Protein AF-A0A383B1Y8-F1 (afdb_monomer)

Solvent-accessible surface area (backbone atoms only — not comparable to full-atom values): 8084 Å² total; per-residue (Å²): 129,82,60,74,63,57,61,49,53,54,49,54,50,47,63,70,50,62,80,47,66,60,58,99,43,35,64,27,40,55,54,47,53,55,58,50,30,75,78,39,75,83,62,82,85,86,86,79,63,59,69,40,74,58,85,98,43,61,39,62,77,79,47,79,85,92,78,51,61,47,73,47,98,88,68,48,77,42,62,39,27,89,82,41,60,51,59,46,51,43,66,64,78,92,84,90,84,91,71,58,69,75,65,46,54,76,75,60,80,78,45,91,93,42,78,89,52,77,58,82,49,73,57,128

Sequence (124 aa):
MFDSDVGRHMYELACKLFPYNRSITGNGVRKTLKEIKKILSDLTIFEVESGSKVFDWEIPDEWDCQDAYIVTPSGEKICNFKVNNLHVMGYSTSIDDYLPLDELQKKLYSKEDLPEAIPYVTSY

Foldseek 3Di:
DPDPVVVVVVVVLCVVLVLQLDDPAEDSVVVNQVVVCVVVVPDDDDDDDFQDDDPPDTRHDHDDDDWDFDQDPVRDTHLTCNVPVLSDAAPDDDDDDDDDPVVVVVVDDDDPVCRPDRDHHYDD

InterPro domains:
  IPR032610 Domain of unknown function DUF2172 [PF09940] (62-124)

Structure (mmCIF, N/CA/C/O backbone):
data_AF-A0A383B1Y8-F1
#
_entry.id   AF-A0A383B1Y8-F1
#
loop_
_atom_site.group_PDB
_atom_site.id
_atom_site.type_symbol
_atom_site.label_atom_id
_atom_site.label_alt_id
_atom_site.label_comp_id
_atom_site.label_asym_id
_atom_site.label_entity_id
_atom_site.label_seq_id
_atom_site.pdbx_PDB_ins_code
_atom_site.Cartn_x
_atom_site.Cartn_y
_atom_site.Cartn_z
_atom_site.occupancy
_atom_site.B_iso_or_equiv
_atom_site.auth_seq_id
_atom_site.auth_comp_id
_atom_site.auth_asym_id
_atom_site.auth_atom_id
_atom_site.pdbx_PDB_model_num
ATOM 1 N N . MET A 1 1 ? 35.061 6.746 -8.821 1.00 48.97 1 MET A N 1
ATOM 2 C CA . MET A 1 1 ? 34.231 7.747 -8.125 1.00 48.97 1 MET A CA 1
ATOM 3 C C . MET A 1 1 ? 32.851 7.599 -8.731 1.00 48.97 1 MET A C 1
ATOM 5 O O . MET A 1 1 ? 32.750 7.770 -9.938 1.00 48.97 1 MET A O 1
ATOM 9 N N . PHE A 1 2 ? 31.855 7.113 -7.984 1.00 54.78 2 PHE A N 1
ATOM 10 C CA . PHE A 1 2 ? 30.487 7.110 -8.508 1.00 54.78 2 PHE A CA 1
ATOM 11 C C . PHE A 1 2 ? 30.111 8.562 -8.780 1.00 54.78 2 PHE A C 1
ATOM 13 O O . PHE A 1 2 ? 30.395 9.423 -7.945 1.00 54.78 2 PHE A O 1
ATOM 20 N N . ASP A 1 3 ? 29.570 8.827 -9.964 1.00 62.31 3 ASP A N 1
ATOM 21 C CA . ASP A 1 3 ? 29.120 10.161 -10.330 1.00 62.31 3 ASP A CA 1
ATOM 22 C C . ASP A 1 3 ? 28.084 10.603 -9.289 1.00 62.31 3 ASP A C 1
ATOM 24 O O . ASP A 1 3 ? 27.115 9.877 -9.034 1.00 62.31 3 ASP A O 1
ATOM 28 N N . SER A 1 4 ? 28.319 11.732 -8.617 1.00 69.06 4 SER A N 1
ATOM 29 C CA . SER A 1 4 ? 27.461 12.207 -7.519 1.00 69.06 4 SER A CA 1
ATOM 30 C C . SER A 1 4 ? 26.013 12.417 -7.974 1.00 69.06 4 SER A C 1
ATOM 32 O O . SER A 1 4 ? 25.092 12.402 -7.157 1.00 69.06 4 SER A O 1
ATOM 34 N N . ASP A 1 5 ? 25.810 12.532 -9.285 1.00 87.44 5 ASP A N 1
ATOM 35 C CA . ASP A 1 5 ? 24.517 12.668 -9.930 1.00 87.44 5 ASP A CA 1
ATOM 36 C C . ASP A 1 5 ? 23.674 11.379 -9.908 1.00 87.44 5 ASP A C 1
ATOM 38 O O . ASP A 1 5 ? 22.457 11.425 -9.732 1.00 87.44 5 ASP A O 1
ATOM 42 N N . VAL A 1 6 ? 24.300 10.196 -9.987 1.00 92.75 6 VAL A N 1
ATOM 43 C CA . VAL A 1 6 ? 23.560 8.919 -9.977 1.00 92.75 6 VAL A CA 1
ATOM 44 C C . VAL A 1 6 ? 22.886 8.690 -8.625 1.00 92.75 6 VAL A C 1
ATOM 46 O O . VAL A 1 6 ? 21.710 8.333 -8.573 1.00 92.75 6 VAL A O 1
ATOM 49 N N . GLY A 1 7 ? 23.603 8.940 -7.525 1.00 94.50 7 GLY A N 1
ATOM 50 C CA . GLY A 1 7 ? 23.045 8.804 -6.177 1.00 94.50 7 GLY A CA 1
ATOM 51 C C . GLY A 1 7 ? 21.861 9.744 -5.943 1.00 94.50 7 GLY A C 1
ATOM 52 O O . GLY A 1 7 ? 20.854 9.338 -5.360 1.00 94.50 7 GLY A O 1
ATOM 53 N N . ARG A 1 8 ? 21.946 10.974 -6.466 1.00 95.62 8 ARG A N 1
ATOM 54 C CA . ARG A 1 8 ? 20.848 11.944 -6.431 1.00 95.62 8 ARG A CA 1
ATOM 55 C C . ARG A 1 8 ? 19.626 11.438 -7.200 1.00 95.62 8 ARG A C 1
ATOM 57 O O . ARG A 1 8 ? 18.545 11.386 -6.621 1.00 95.62 8 ARG A O 1
ATOM 64 N N . HIS A 1 9 ? 19.795 10.995 -8.445 1.00 94.31 9 HIS A N 1
ATOM 65 C CA . HIS A 1 9 ? 18.685 10.474 -9.251 1.00 94.31 9 HIS A CA 1
ATOM 66 C C . HIS A 1 9 ? 18.024 9.235 -8.623 1.00 94.31 9 HIS A C 1
ATOM 68 O O . HIS A 1 9 ? 16.799 9.103 -8.646 1.00 94.31 9 HIS A O 1
ATOM 74 N N . MET A 1 10 ? 18.811 8.337 -8.019 1.00 95.25 10 MET A N 1
ATOM 75 C CA . MET A 1 10 ? 18.280 7.177 -7.292 1.00 95.25 10 MET A CA 1
ATOM 76 C C . MET A 1 10 ? 17.434 7.598 -6.086 1.00 95.25 10 MET A C 1
ATOM 78 O O . MET A 1 10 ? 16.354 7.047 -5.870 1.00 95.25 10 MET A O 1
ATOM 82 N N . TYR A 1 11 ? 17.904 8.581 -5.315 1.00 96.69 11 TYR A N 1
ATOM 83 C CA . TYR A 1 11 ? 17.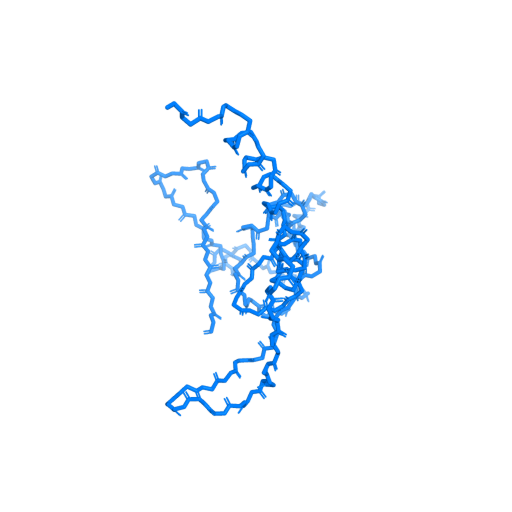173 9.103 -4.164 1.00 96.69 11 TYR A CA 1
ATOM 84 C C . TYR A 1 11 ? 15.878 9.813 -4.582 1.00 96.69 11 TYR A C 1
ATOM 86 O O . TYR A 1 11 ? 14.824 9.554 -4.008 1.00 96.69 11 TYR A O 1
ATOM 94 N N . GLU A 1 12 ? 15.916 10.636 -5.631 1.00 96.44 12 GLU A N 1
ATOM 95 C CA . GLU A 1 12 ? 14.728 11.300 -6.182 1.00 96.44 12 GLU A CA 1
ATOM 96 C C . GLU A 1 12 ? 13.677 10.291 -6.663 1.00 96.44 12 GLU A C 1
ATOM 98 O O . GLU A 1 12 ? 12.484 10.446 -6.380 1.00 96.44 12 GLU A O 1
ATOM 103 N N . LEU A 1 13 ? 14.110 9.215 -7.332 1.00 97.12 13 LEU A N 1
ATOM 104 C CA . LEU A 1 13 ? 13.225 8.117 -7.710 1.00 97.12 13 LEU A CA 1
ATOM 105 C C . LEU A 1 13 ? 12.621 7.441 -6.472 1.00 97.12 13 LEU A C 1
ATOM 107 O O . LEU A 1 13 ? 11.413 7.211 -6.440 1.00 97.12 13 LEU A O 1
ATOM 111 N N . ALA A 1 14 ? 13.425 7.160 -5.443 1.00 97.94 14 ALA A N 1
ATOM 112 C CA . ALA A 1 14 ? 12.935 6.575 -4.198 1.00 97.94 14 ALA A CA 1
ATOM 113 C C . ALA A 1 14 ? 11.882 7.473 -3.530 1.00 97.94 14 ALA A C 1
ATOM 115 O O . ALA A 1 14 ? 10.802 6.985 -3.208 1.00 97.94 14 ALA A O 1
ATOM 116 N N . CYS A 1 15 ? 12.130 8.782 -3.410 1.00 97.94 15 CYS A N 1
ATOM 117 C CA . CYS A 1 15 ? 11.163 9.747 -2.881 1.00 97.94 15 CYS A CA 1
ATOM 118 C C . CYS A 1 15 ? 9.860 9.769 -3.690 1.00 97.94 15 CYS A C 1
ATOM 120 O O . CYS A 1 15 ? 8.774 9.793 -3.113 1.00 97.94 15 CYS A O 1
ATOM 122 N N . LYS A 1 16 ? 9.951 9.717 -5.024 1.00 97.62 16 LYS A N 1
ATOM 123 C CA . LYS A 1 16 ? 8.780 9.672 -5.909 1.00 97.62 16 LYS A CA 1
ATOM 124 C C . LYS A 1 16 ? 7.956 8.397 -5.724 1.00 97.62 16 LYS A C 1
ATOM 126 O O . LYS A 1 16 ? 6.728 8.448 -5.763 1.00 97.62 16 LYS A O 1
ATOM 131 N N . LEU A 1 17 ? 8.624 7.257 -5.556 1.00 98.06 17 LEU A N 1
ATOM 132 C CA . LEU A 1 17 ? 7.988 5.948 -5.415 1.00 98.06 17 LEU A CA 1
ATOM 133 C C . LEU A 1 17 ? 7.499 5.675 -3.989 1.00 98.06 17 LEU A C 1
ATOM 135 O O . LEU A 1 17 ? 6.577 4.877 -3.818 1.00 98.06 17 LEU A O 1
ATOM 139 N N . PHE A 1 18 ? 8.094 6.300 -2.974 1.00 97.62 18 PHE A N 1
ATOM 140 C CA . PHE A 1 18 ? 7.793 6.081 -1.559 1.00 97.62 18 PHE A CA 1
ATOM 141 C C . PHE A 1 18 ? 6.288 6.113 -1.222 1.00 97.62 18 PHE A C 1
ATOM 143 O O . PHE A 1 18 ? 5.818 5.142 -0.631 1.00 97.62 18 PHE A O 1
ATOM 150 N N . PRO A 1 19 ? 5.493 7.115 -1.655 1.00 96.06 19 PRO A N 1
ATOM 151 C CA . PRO A 1 19 ? 4.076 7.188 -1.294 1.00 96.06 19 PRO A CA 1
ATOM 152 C C . PRO A 1 19 ? 3.174 6.184 -2.030 1.00 96.06 19 PRO A C 1
ATOM 154 O O . PRO A 1 19 ? 2.000 6.060 -1.685 1.00 96.06 19 PRO A O 1
ATOM 157 N N . TYR A 1 20 ? 3.654 5.480 -3.062 1.00 96.94 20 TYR A N 1
ATOM 158 C CA . TYR A 1 20 ? 2.808 4.508 -3.760 1.00 96.94 20 TYR A CA 1
ATOM 159 C C . TYR A 1 20 ? 2.534 3.312 -2.845 1.00 96.94 20 TYR A C 1
ATOM 161 O O . TYR A 1 20 ? 3.461 2.594 -2.473 1.00 96.94 20 TYR A O 1
ATOM 169 N N . ASN A 1 21 ? 1.255 3.090 -2.529 1.00 96.56 21 ASN A N 1
ATOM 170 C CA . ASN A 1 21 ? 0.780 1.960 -1.732 1.00 96.56 21 ASN A CA 1
ATOM 171 C C . ASN A 1 21 ? 0.972 0.638 -2.493 1.00 96.56 21 ASN A C 1
ATOM 173 O O . ASN A 1 21 ? 0.084 0.182 -3.214 1.00 96.56 21 ASN A O 1
ATOM 177 N N . ARG A 1 22 ? 2.179 0.078 -2.414 1.00 97.38 22 ARG A N 1
ATOM 178 C CA . ARG A 1 22 ? 2.523 -1.209 -3.019 1.00 97.38 22 ARG A CA 1
ATOM 179 C C . ARG A 1 22 ? 2.120 -2.347 -2.093 1.00 97.38 22 ARG A C 1
ATOM 181 O O . ARG A 1 22 ? 2.347 -2.284 -0.892 1.00 97.38 22 ARG A O 1
ATOM 188 N N . SER A 1 23 ? 1.623 -3.408 -2.706 1.00 96.69 23 SER A N 1
ATOM 189 C CA . SER A 1 23 ? 1.465 -4.728 -2.109 1.00 96.69 23 SER A CA 1
ATOM 190 C C . SER A 1 23 ? 2.001 -5.774 -3.098 1.00 96.69 23 SER A C 1
ATOM 192 O O . SER A 1 23 ? 2.716 -5.409 -4.030 1.00 96.69 23 SER A O 1
ATOM 194 N N . ILE A 1 24 ? 1.682 -7.059 -2.935 1.00 96.88 24 ILE A N 1
ATOM 195 C CA . ILE A 1 24 ? 2.034 -8.095 -3.925 1.00 96.88 24 ILE A CA 1
ATOM 196 C C . ILE A 1 24 ? 1.230 -7.966 -5.235 1.00 96.88 24 ILE A C 1
ATOM 198 O O . ILE A 1 24 ? 1.672 -8.434 -6.279 1.00 96.88 24 ILE A O 1
ATOM 202 N N . THR A 1 25 ? 0.098 -7.256 -5.205 1.00 97.88 25 THR A N 1
ATOM 203 C CA . THR A 1 25 ? -0.718 -6.879 -6.373 1.00 97.88 25 THR A CA 1
ATOM 204 C C . THR A 1 25 ? -1.130 -5.403 -6.282 1.00 97.88 25 THR A C 1
ATOM 206 O O . THR A 1 25 ? -0.767 -4.696 -5.335 1.00 97.88 25 THR A O 1
ATOM 209 N N . GLY A 1 26 ? -1.920 -4.934 -7.250 1.00 97.25 26 GLY A N 1
ATOM 210 C CA . GLY A 1 26 ? -2.639 -3.667 -7.149 1.00 97.25 26 GLY A CA 1
ATOM 211 C C . GLY A 1 26 ? -1.994 -2.493 -7.877 1.00 97.25 26 GLY A C 1
ATOM 212 O O . GLY A 1 26 ? -0.877 -2.537 -8.413 1.00 97.25 26 GLY A O 1
ATOM 213 N N . ASN A 1 27 ? -2.719 -1.377 -7.876 1.00 97.38 27 ASN A N 1
ATOM 214 C CA . ASN A 1 27 ? -2.365 -0.190 -8.648 1.00 97.38 27 ASN A CA 1
ATOM 215 C C . ASN A 1 27 ? -1.040 0.462 -8.225 1.00 97.38 27 ASN A C 1
ATOM 217 O O . ASN A 1 27 ? -0.365 1.065 -9.065 1.00 97.38 27 ASN A O 1
ATOM 221 N N . GLY A 1 28 ? -0.625 0.333 -6.960 1.00 97.56 28 GLY A N 1
ATOM 222 C CA . GLY A 1 28 ? 0.666 0.845 -6.493 1.00 97.56 28 GLY A CA 1
ATOM 223 C C . GLY A 1 28 ? 1.863 0.183 -7.182 1.00 97.56 28 GLY A C 1
ATOM 224 O O . GLY A 1 28 ? 2.808 0.876 -7.576 1.00 97.56 28 GLY A O 1
ATOM 225 N N . VAL A 1 29 ? 1.810 -1.135 -7.408 1.00 97.94 29 VAL A N 1
ATOM 226 C CA . VAL A 1 29 ? 2.853 -1.868 -8.146 1.00 97.94 29 VAL A CA 1
ATOM 227 C C . VAL A 1 29 ? 2.842 -1.473 -9.619 1.00 97.94 29 VAL A C 1
ATOM 229 O O . VAL A 1 29 ? 3.891 -1.107 -10.150 1.00 97.94 29 VAL A O 1
ATOM 232 N N . ARG A 1 30 ? 1.667 -1.419 -10.266 1.00 97.81 30 ARG A N 1
ATOM 233 C CA . ARG A 1 30 ? 1.553 -0.976 -11.670 1.00 97.81 30 ARG A CA 1
ATOM 234 C C . ARG A 1 30 ? 2.138 0.419 -11.887 1.00 97.81 30 ARG A C 1
ATOM 236 O O . ARG A 1 30 ? 2.903 0.627 -12.828 1.00 97.81 30 ARG A O 1
ATOM 243 N N . LYS A 1 31 ? 1.798 1.383 -11.023 1.00 97.88 31 LYS A N 1
ATOM 244 C CA . LYS A 1 31 ? 2.353 2.749 -11.071 1.00 97.88 31 LYS A CA 1
ATOM 245 C C . LYS A 1 31 ? 3.871 2.732 -10.906 1.00 97.88 31 LYS A C 1
ATOM 247 O O . LYS A 1 31 ? 4.570 3.377 -11.680 1.00 97.88 31 LYS A O 1
ATOM 252 N N . THR A 1 32 ? 4.376 1.944 -9.958 1.00 98.38 32 THR A N 1
ATOM 253 C CA . THR A 1 32 ? 5.817 1.798 -9.712 1.00 98.38 32 THR A CA 1
ATOM 254 C C . THR A 1 32 ? 6.549 1.276 -10.951 1.00 98.38 32 THR A C 1
ATOM 256 O O . THR A 1 32 ? 7.502 1.902 -11.409 1.00 98.38 32 THR A O 1
ATOM 259 N N . LEU A 1 33 ? 6.073 0.181 -11.551 1.00 98.25 33 LEU A N 1
ATOM 260 C CA . LEU A 1 33 ? 6.687 -0.405 -12.746 1.00 98.25 33 LEU A CA 1
ATOM 261 C C . LEU A 1 33 ? 6.620 0.534 -13.959 1.00 98.25 33 LEU A C 1
ATOM 263 O O . LEU A 1 33 ? 7.580 0.613 -14.722 1.00 98.25 33 LEU A O 1
ATOM 267 N N . LYS A 1 34 ? 5.531 1.300 -14.117 1.00 97.81 34 LYS A N 1
ATOM 268 C CA . LYS A 1 34 ? 5.416 2.329 -15.166 1.00 97.81 34 LYS A CA 1
ATOM 269 C C . LYS A 1 34 ? 6.433 3.457 -14.994 1.00 97.81 34 LYS A C 1
ATOM 271 O O . LYS A 1 34 ? 6.953 3.938 -15.995 1.00 97.81 34 LYS A O 1
ATOM 276 N N . GLU A 1 35 ? 6.727 3.884 -13.765 1.00 97.75 35 GLU A N 1
ATOM 277 C CA . GLU A 1 35 ? 7.788 4.868 -13.512 1.00 97.75 35 GLU A CA 1
ATOM 278 C C . GLU A 1 35 ? 9.178 4.294 -13.809 1.00 97.75 35 GLU A C 1
ATOM 280 O O . GLU A 1 35 ? 9.973 4.954 -14.471 1.00 97.75 35 GLU A O 1
ATOM 285 N N . ILE A 1 36 ? 9.448 3.047 -13.410 1.00 97.62 36 ILE A N 1
ATOM 286 C CA . ILE A 1 36 ? 10.726 2.374 -13.695 1.00 97.62 36 ILE A CA 1
ATOM 287 C C . ILE A 1 36 ? 10.926 2.182 -15.205 1.00 97.62 36 ILE A C 1
ATOM 289 O O . ILE A 1 36 ? 12.019 2.426 -15.714 1.00 97.62 36 ILE A O 1
ATOM 293 N N . LYS A 1 37 ? 9.873 1.824 -15.950 1.00 97.94 37 LYS A N 1
ATOM 294 C CA . LYS A 1 37 ? 9.927 1.648 -17.410 1.00 97.94 37 LYS A CA 1
ATOM 295 C C . LYS A 1 37 ? 10.362 2.912 -18.164 1.00 97.94 37 LYS A C 1
ATOM 297 O O . LYS A 1 37 ? 10.916 2.812 -19.252 1.00 97.94 37 LYS A O 1
ATOM 302 N N . LYS A 1 38 ? 10.151 4.107 -17.600 1.00 96.69 38 LYS A N 1
ATOM 303 C CA . LYS A 1 38 ? 10.641 5.365 -18.200 1.00 96.69 38 LYS A CA 1
ATOM 304 C C . LYS A 1 38 ? 12.168 5.457 -18.200 1.00 96.69 38 LYS A C 1
ATOM 306 O O . LYS A 1 38 ? 12.725 6.170 -19.023 1.00 96.69 38 LYS A O 1
ATOM 311 N N . ILE A 1 39 ? 12.819 4.761 -17.268 1.00 95.88 39 ILE A N 1
ATOM 312 C CA . ILE A 1 39 ? 14.277 4.696 -17.126 1.00 95.88 39 ILE A CA 1
ATOM 313 C C . ILE A 1 39 ? 14.813 3.467 -17.870 1.00 95.88 39 ILE A C 1
ATOM 315 O O . ILE A 1 39 ? 15.845 3.538 -18.528 1.00 95.88 39 ILE A O 1
ATOM 319 N N . LEU A 1 40 ? 14.090 2.348 -17.789 1.00 96.31 40 LEU A N 1
ATOM 320 C CA . LEU A 1 40 ? 14.415 1.084 -18.445 1.00 96.31 40 LEU A CA 1
ATOM 321 C C . LEU A 1 40 ? 13.386 0.794 -19.544 1.00 96.31 40 LEU A C 1
ATOM 323 O O . LEU A 1 40 ? 12.398 0.098 -19.302 1.00 96.31 40 LEU A O 1
ATOM 327 N N . SER A 1 41 ? 13.613 1.326 -20.748 1.00 95.56 41 SER A N 1
ATOM 328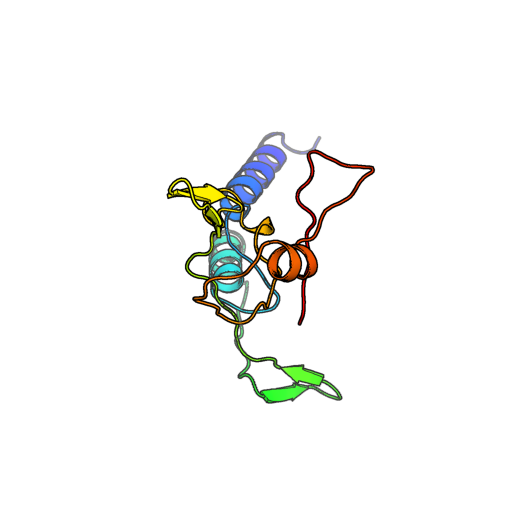 C CA . SER A 1 41 ? 12.676 1.217 -21.882 1.00 95.56 41 SER A CA 1
ATOM 329 C C . SER A 1 41 ? 12.300 -0.224 -22.228 1.00 95.56 41 SER A C 1
ATOM 331 O O . SER A 1 41 ? 11.159 -0.495 -22.609 1.00 95.56 41 SER A O 1
ATOM 333 N N . ASP A 1 42 ? 13.245 -1.143 -22.033 1.00 97.62 42 ASP A N 1
ATOM 334 C CA . ASP A 1 42 ? 13.125 -2.547 -22.425 1.00 97.62 42 ASP A CA 1
ATOM 335 C C . ASP A 1 42 ? 12.411 -3.394 -21.355 1.00 97.62 42 ASP A C 1
ATOM 337 O O . ASP A 1 42 ? 12.166 -4.587 -21.549 1.00 97.62 42 ASP A O 1
ATOM 341 N N . LEU A 1 43 ? 12.020 -2.784 -20.224 1.00 98.19 43 LEU A N 1
ATOM 342 C CA . LEU A 1 43 ? 11.214 -3.442 -19.201 1.00 98.19 43 LEU A CA 1
ATOM 343 C C . LEU A 1 43 ? 9.855 -3.853 -19.786 1.00 98.19 43 LEU A C 1
ATOM 345 O O . LEU A 1 43 ? 9.014 -3.019 -20.151 1.00 98.19 43 LEU A O 1
ATOM 349 N N . THR A 1 44 ? 9.610 -5.160 -19.820 1.00 98.12 44 THR A N 1
ATOM 350 C CA . THR A 1 44 ? 8.309 -5.734 -20.179 1.00 98.12 44 THR A CA 1
ATOM 351 C C . THR A 1 44 ? 7.515 -6.012 -18.907 1.00 98.12 44 THR A C 1
ATOM 353 O O . THR A 1 44 ? 8.035 -6.602 -17.965 1.00 98.12 44 THR A O 1
ATOM 356 N N . ILE A 1 45 ? 6.267 -5.543 -18.863 1.00 97.94 45 ILE A N 1
ATOM 357 C CA . ILE A 1 45 ? 5.367 -5.692 -17.714 1.00 97.94 45 ILE A CA 1
ATOM 358 C C . ILE A 1 45 ? 4.289 -6.695 -18.111 1.00 97.94 45 ILE A C 1
ATOM 360 O O . ILE A 1 45 ? 3.675 -6.535 -19.165 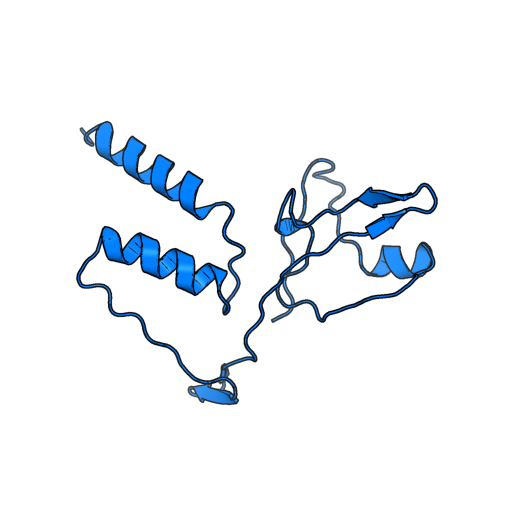1.00 97.94 45 ILE A O 1
ATOM 364 N N . PHE A 1 46 ? 4.069 -7.696 -17.265 1.00 97.88 46 PHE A N 1
ATOM 365 C CA . PHE A 1 46 ? 3.045 -8.720 -17.442 1.00 97.88 46 PHE A CA 1
ATOM 366 C C . PHE A 1 46 ? 2.012 -8.622 -16.321 1.00 97.88 46 PHE A C 1
ATOM 368 O O . PHE A 1 46 ? 2.344 -8.236 -15.200 1.00 97.88 46 PHE A O 1
ATOM 375 N N . GLU A 1 47 ? 0.777 -9.000 -16.631 1.00 97.88 47 GLU A N 1
ATOM 376 C CA . GLU A 1 47 ? -0.296 -9.192 -15.659 1.00 97.88 47 GLU A CA 1
ATOM 377 C C . GLU A 1 47 ? -0.790 -10.634 -15.790 1.00 97.88 47 GLU A C 1
ATOM 379 O O . GLU A 1 47 ? -0.896 -11.154 -16.902 1.00 97.88 47 GLU A O 1
ATOM 384 N N . VAL A 1 48 ? -1.033 -11.286 -14.655 1.00 98.06 48 VAL A N 1
ATOM 385 C CA . VAL A 1 48 ? -1.523 -12.666 -14.576 1.00 98.06 48 VAL A CA 1
ATOM 386 C C . VAL A 1 48 ? -2.820 -12.638 -13.780 1.00 98.06 48 VAL A C 1
ATOM 388 O O . VAL A 1 48 ? -2.884 -11.976 -12.747 1.00 98.06 48 VAL A O 1
ATOM 391 N N . GLU A 1 49 ? -3.851 -13.310 -14.285 1.00 98.06 49 GLU A N 1
ATOM 392 C CA . GLU A 1 49 ? -5.196 -13.291 -13.706 1.00 98.06 49 GLU A CA 1
ATOM 393 C C . GLU A 1 49 ? -5.235 -13.971 -12.327 1.00 98.06 49 GLU A C 1
ATOM 395 O O . GLU A 1 49 ? -4.612 -15.021 -12.132 1.00 98.06 49 GLU A O 1
ATOM 400 N N . SER A 1 50 ? -5.983 -13.395 -11.382 1.00 98.38 50 SER A N 1
ATOM 401 C CA . SER A 1 50 ? -6.290 -14.012 -10.084 1.00 98.38 50 SER A CA 1
ATOM 402 C C . SER A 1 50 ? -6.923 -15.396 -10.261 1.00 98.38 50 SER A C 1
ATOM 404 O O . SER A 1 50 ? -7.607 -15.665 -11.247 1.00 98.38 50 SER A O 1
ATOM 406 N N . GLY A 1 51 ? -6.651 -16.317 -9.341 1.00 98.31 51 GLY A N 1
ATOM 407 C CA . GLY A 1 51 ? -7.063 -17.718 -9.447 1.00 98.31 51 GLY A CA 1
ATOM 408 C C . GLY A 1 51 ? -6.187 -18.574 -10.375 1.00 98.31 51 GLY A C 1
ATOM 409 O O . GLY A 1 51 ? -6.318 -19.801 -10.386 1.00 98.31 51 GLY A O 1
ATOM 410 N N . SER A 1 52 ? -5.256 -17.981 -11.136 1.00 98.44 52 SER A N 1
ATOM 411 C CA . SER A 1 52 ? -4.321 -18.750 -11.968 1.00 98.44 52 SER A CA 1
ATOM 412 C C . SER A 1 52 ? -3.444 -19.666 -11.111 1.00 98.44 52 SER A C 1
ATOM 414 O O . SER A 1 52 ? -2.829 -19.223 -10.140 1.00 98.44 52 SER A O 1
ATOM 416 N N . LYS A 1 53 ? -3.326 -20.940 -11.501 1.00 98.38 53 LYS A N 1
ATOM 417 C CA . LYS A 1 53 ? -2.421 -21.900 -10.853 1.00 98.38 53 LYS A CA 1
ATOM 418 C C . LYS A 1 53 ? -0.997 -21.755 -11.381 1.00 98.38 53 LYS A C 1
ATOM 420 O O . LYS A 1 53 ? -0.757 -21.846 -12.583 1.00 98.38 53 LYS A O 1
ATOM 425 N N . VAL A 1 54 ? -0.051 -21.582 -10.467 1.00 97.50 54 VAL A N 1
ATOM 426 C CA . VAL A 1 54 ? 1.385 -21.459 -10.731 1.00 97.50 54 VAL A CA 1
ATOM 427 C C . VAL A 1 54 ? 2.134 -22.443 -9.835 1.00 97.50 54 VAL A C 1
ATOM 429 O O . VAL A 1 54 ? 2.517 -22.135 -8.709 1.00 97.50 54 VAL A O 1
ATOM 432 N N . PHE A 1 55 ? 2.322 -23.663 -10.347 1.00 97.25 55 PHE A N 1
ATOM 433 C CA . PHE A 1 55 ? 2.748 -24.821 -9.553 1.00 97.25 55 PHE A CA 1
ATOM 434 C C . PHE A 1 55 ? 1.769 -25.067 -8.392 1.00 97.25 55 PHE A C 1
ATOM 436 O O . PHE A 1 55 ? 0.570 -25.199 -8.633 1.00 97.25 55 PHE A O 1
ATOM 443 N N . ASP A 1 56 ? 2.263 -25.098 -7.156 1.00 98.19 56 ASP A N 1
ATOM 444 C CA . ASP A 1 56 ? 1.452 -25.305 -5.953 1.00 98.19 56 ASP A CA 1
ATOM 445 C C . ASP A 1 56 ? 0.774 -24.017 -5.450 1.00 98.19 56 ASP A C 1
ATOM 447 O O . ASP A 1 56 ? 0.003 -24.056 -4.492 1.00 98.19 56 ASP A O 1
ATOM 451 N N . TRP A 1 57 ? 1.054 -22.873 -6.081 1.00 98.06 57 TRP A N 1
ATOM 452 C CA . TRP A 1 57 ? 0.506 -21.573 -5.702 1.00 98.06 57 TRP A CA 1
ATOM 453 C C . TRP A 1 57 ? -0.686 -21.189 -6.581 1.00 98.06 57 TRP A C 1
ATOM 455 O O . TRP A 1 57 ? -0.827 -21.626 -7.725 1.00 98.06 57 TRP A O 1
ATOM 465 N N . GLU A 1 58 ? -1.542 -20.329 -6.042 1.00 98.12 58 GLU A N 1
ATOM 466 C CA . GLU A 1 58 ? -2.621 -19.664 -6.765 1.00 98.12 58 GLU A CA 1
ATOM 467 C C . GLU A 1 58 ? -2.381 -18.154 -6.713 1.00 98.12 58 GLU A C 1
ATOM 469 O O . GLU A 1 58 ? -2.004 -17.627 -5.666 1.00 98.12 58 GLU A O 1
ATOM 474 N N . ILE A 1 59 ? -2.546 -17.461 -7.842 1.00 98.12 59 ILE A N 1
ATOM 475 C CA . ILE A 1 59 ? -2.443 -15.998 -7.883 1.00 98.12 59 ILE A CA 1
ATOM 476 C C . ILE A 1 59 ? -3.605 -15.407 -7.067 1.00 98.12 59 ILE A C 1
ATOM 478 O O . ILE A 1 59 ? -4.754 -15.722 -7.375 1.00 98.12 59 ILE A O 1
ATOM 482 N N . PRO A 1 60 ? -3.345 -14.568 -6.049 1.00 97.88 60 PRO A N 1
ATOM 483 C CA . PRO A 1 60 ? -4.393 -14.072 -5.167 1.00 97.88 60 PRO A CA 1
ATOM 484 C C . PRO A 1 60 ? -5.292 -13.048 -5.863 1.00 97.88 60 PRO A C 1
ATOM 486 O O . PRO A 1 60 ? -4.957 -12.508 -6.926 1.00 97.88 60 PRO A O 1
ATOM 489 N N . ASP A 1 61 ? -6.420 -12.745 -5.226 1.00 97.81 61 ASP A N 1
ATOM 490 C CA . ASP A 1 61 ? -7.254 -11.608 -5.603 1.00 97.81 61 ASP A CA 1
ATOM 491 C C . ASP A 1 61 ? -6.453 -10.304 -5.560 1.00 97.81 61 ASP A C 1
ATOM 493 O O . ASP A 1 61 ? -5.621 -10.068 -4.679 1.00 97.81 61 ASP A O 1
ATOM 497 N N . GLU A 1 62 ? -6.708 -9.427 -6.528 1.00 98.00 62 GLU A N 1
ATOM 498 C CA . GLU A 1 62 ? -6.060 -8.126 -6.549 1.00 98.00 62 GLU A CA 1
ATOM 499 C C . GLU A 1 62 ? -6.581 -7.223 -5.420 1.00 98.00 62 GLU A C 1
ATOM 501 O O . GLU A 1 62 ? -7.767 -6.911 -5.341 1.00 98.00 62 GLU A O 1
ATOM 506 N N . TRP A 1 63 ? -5.660 -6.718 -4.598 1.00 98.00 63 TRP A N 1
ATOM 507 C CA . TRP A 1 63 ? -5.957 -5.734 -3.558 1.00 98.00 63 TRP A CA 1
ATOM 508 C C . TRP A 1 63 ? -5.619 -4.288 -3.961 1.00 98.00 63 TRP A C 1
ATOM 510 O O . TRP A 1 63 ? -4.517 -4.010 -4.446 1.00 98.00 63 TRP A O 1
ATOM 520 N N . ASP A 1 64 ? -6.533 -3.353 -3.682 1.00 96.38 64 ASP A N 1
ATOM 521 C CA . ASP A 1 64 ? -6.308 -1.904 -3.762 1.00 96.38 64 ASP A CA 1
ATOM 522 C C . ASP A 1 64 ? -7.033 -1.177 -2.616 1.00 96.38 64 ASP A C 1
ATOM 524 O O . ASP A 1 64 ? -8.177 -1.491 -2.290 1.00 96.38 64 ASP A O 1
ATOM 528 N N . CYS A 1 65 ? -6.375 -0.185 -2.012 1.00 96.69 65 CYS A N 1
ATOM 529 C CA . CYS A 1 65 ? -6.906 0.584 -0.883 1.00 96.69 65 CYS A CA 1
ATOM 530 C C . CYS A 1 65 ? -7.049 2.056 -1.273 1.00 96.69 65 CYS A C 1
ATOM 532 O O . CYS A 1 65 ? -6.066 2.719 -1.613 1.00 96.69 65 CYS A O 1
ATOM 534 N N . GLN A 1 66 ? -8.283 2.565 -1.226 1.00 95.38 66 GLN A N 1
ATOM 535 C CA . GLN A 1 66 ? -8.597 3.941 -1.620 1.00 95.38 66 GLN A CA 1
ATOM 536 C C . GLN A 1 66 ? -8.449 4.936 -0.463 1.00 95.38 66 GLN A C 1
ATOM 538 O O . GLN A 1 66 ? -7.932 6.040 -0.654 1.00 95.38 66 GLN A O 1
ATOM 543 N N . ASP A 1 67 ? -8.926 4.566 0.725 1.00 97.62 67 ASP A N 1
ATOM 544 C CA . ASP A 1 67 ? -8.849 5.365 1.945 1.00 97.62 67 ASP A CA 1
ATOM 545 C C . ASP A 1 67 ? -9.073 4.469 3.169 1.00 97.62 67 ASP A C 1
ATOM 547 O O . ASP A 1 67 ? -9.751 3.447 3.068 1.00 97.62 67 ASP A O 1
ATOM 551 N N . ALA A 1 68 ? -8.532 4.868 4.319 1.00 98.25 68 ALA A N 1
ATOM 552 C CA . ALA A 1 68 ? -8.817 4.246 5.610 1.00 98.25 68 ALA A CA 1
ATOM 553 C C . ALA A 1 68 ? -8.415 5.180 6.756 1.00 98.25 68 ALA A C 1
ATOM 555 O O . ALA A 1 68 ? -7.409 5.891 6.685 1.00 98.25 68 ALA A O 1
ATOM 556 N N . TYR A 1 69 ? -9.212 5.180 7.817 1.00 98.56 69 TYR A N 1
ATOM 557 C CA . TYR A 1 69 ? -8.964 5.925 9.046 1.00 98.56 69 TYR A CA 1
ATOM 558 C C . TYR A 1 69 ? -9.919 5.429 10.132 1.00 98.56 69 TYR A C 1
ATOM 560 O O . TYR A 1 69 ? -10.965 4.853 9.837 1.00 98.56 69 TYR A O 1
ATOM 568 N N . ILE A 1 70 ? -9.595 5.717 11.387 1.00 98.56 70 ILE A N 1
ATOM 569 C CA . ILE A 1 70 ? -10.506 5.532 12.519 1.00 98.56 70 ILE A CA 1
ATOM 570 C C . ILE A 1 70 ? -11.016 6.912 12.928 1.00 98.56 70 ILE A C 1
ATOM 572 O O . ILE A 1 70 ? -10.219 7.834 13.097 1.00 98.56 70 ILE A O 1
ATOM 576 N N . VAL A 1 71 ? -12.332 7.061 13.084 1.00 98.50 71 VAL A N 1
ATOM 577 C CA . VAL A 1 71 ? -12.940 8.281 13.634 1.00 98.50 71 VAL A CA 1
ATOM 578 C C . VAL A 1 71 ? -13.189 8.070 15.122 1.00 98.50 71 VAL A C 1
ATOM 580 O O . VAL A 1 71 ? -13.887 7.137 15.513 1.00 98.50 71 VAL A O 1
ATOM 583 N N . THR A 1 72 ? -12.612 8.923 15.960 1.00 97.81 72 THR A N 1
ATOM 584 C CA . THR A 1 72 ? -12.808 8.874 17.413 1.00 97.81 72 THR A CA 1
ATOM 585 C C . THR A 1 72 ? -14.174 9.463 17.806 1.00 97.81 72 THR A C 1
ATOM 587 O O . THR A 1 72 ? -14.794 10.177 17.013 1.00 97.81 72 THR A O 1
ATOM 590 N N . PRO A 1 73 ? -14.648 9.262 19.052 1.00 97.62 73 PRO A N 1
ATOM 591 C CA . PRO A 1 73 ? -15.884 9.890 19.529 1.00 97.62 73 PRO A CA 1
ATOM 592 C C . PRO A 1 73 ? -15.884 11.429 19.492 1.00 97.62 73 PRO A C 1
ATOM 594 O O . PRO A 1 73 ? -16.953 12.032 19.473 1.00 97.62 73 PRO A O 1
ATOM 597 N N . SER A 1 74 ? -14.711 12.076 19.475 1.00 97.56 74 SER A N 1
ATOM 598 C CA . SER A 1 74 ? -14.587 13.533 19.315 1.00 97.56 74 SER A CA 1
ATOM 599 C C . SER A 1 74 ? -14.648 13.997 17.853 1.00 97.56 74 SER A C 1
ATOM 601 O O . SER A 1 74 ? -14.648 15.200 17.600 1.00 97.56 74 SER A O 1
ATOM 603 N N . GLY A 1 75 ? -14.706 13.069 16.890 1.00 97.25 75 GLY A N 1
ATOM 604 C CA . GLY A 1 75 ? -14.705 13.349 15.452 1.00 97.25 75 GLY A CA 1
ATOM 605 C C . GLY A 1 75 ? -13.310 13.460 14.824 1.00 97.25 75 GLY A C 1
ATOM 606 O O . GLY A 1 75 ? -13.200 13.774 13.639 1.00 97.25 75 GLY A O 1
ATOM 607 N N . GLU A 1 76 ? -12.242 13.202 15.582 1.00 97.75 76 GLU A N 1
ATOM 608 C CA . GLU A 1 76 ? -10.867 13.214 15.076 1.00 97.75 76 GLU A CA 1
ATOM 609 C C . GLU A 1 76 ? -10.569 11.960 14.242 1.00 97.75 76 GLU A C 1
ATOM 611 O O . GLU A 1 76 ? -10.990 10.858 14.592 1.00 97.75 76 GLU A O 1
ATOM 616 N N . LYS A 1 77 ? -9.812 12.115 13.147 1.00 98.06 77 LYS A N 1
ATOM 617 C CA . LYS A 1 77 ? -9.310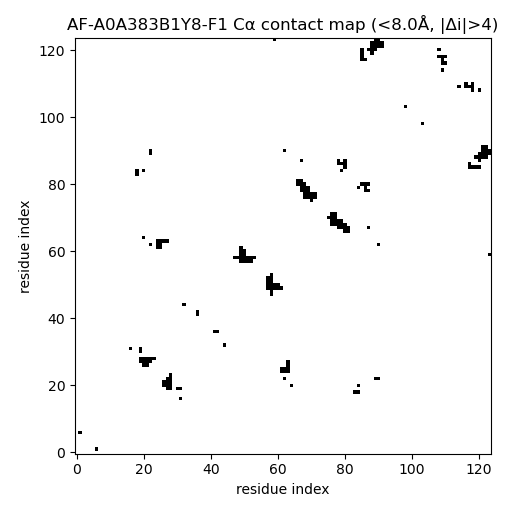 10.988 12.348 1.00 98.06 77 LYS A CA 1
ATOM 618 C C . LYS A 1 77 ? -7.912 10.584 12.807 1.00 98.06 77 LYS A C 1
ATOM 620 O O . LYS A 1 77 ? -6.971 11.353 12.630 1.00 98.06 77 LYS A O 1
ATOM 625 N N . ILE A 1 78 ? -7.773 9.355 13.290 1.00 97.44 78 ILE A N 1
ATOM 626 C CA . ILE A 1 78 ? -6.490 8.731 13.641 1.00 97.44 78 ILE A CA 1
ATOM 627 C C . ILE A 1 78 ? -6.185 7.558 12.698 1.00 97.44 78 ILE A C 1
ATOM 629 O O . ILE A 1 78 ? -7.061 7.116 11.951 1.00 97.44 78 ILE A O 1
ATOM 633 N N . CYS A 1 79 ? -4.937 7.071 12.710 1.00 97.19 79 CYS A N 1
ATOM 634 C CA . CYS A 1 79 ? -4.472 5.977 11.840 1.00 97.19 79 CYS A CA 1
ATOM 635 C C . CYS A 1 79 ? -4.833 6.216 10.361 1.00 97.19 79 CYS A C 1
ATOM 637 O O . CYS A 1 79 ? -5.439 5.378 9.700 1.00 97.19 79 CYS A O 1
ATOM 639 N N . ASN A 1 80 ? -4.526 7.415 9.864 1.00 97.75 80 ASN A N 1
ATOM 640 C CA . ASN A 1 80 ? -5.004 7.887 8.571 1.00 97.75 80 ASN A CA 1
ATOM 641 C C . ASN A 1 80 ? -4.096 7.408 7.429 1.00 97.75 80 ASN A C 1
ATOM 643 O O . ASN A 1 80 ? -2.967 7.878 7.283 1.00 97.75 80 ASN A O 1
ATOM 647 N N . PHE A 1 81 ? -4.622 6.538 6.571 1.00 97.75 81 PHE A N 1
ATOM 648 C CA . PHE A 1 81 ? -3.923 5.965 5.420 1.00 97.75 81 PHE A CA 1
ATOM 649 C C . PHE A 1 81 ? -3.310 7.014 4.483 1.00 97.75 81 PHE A C 1
ATOM 651 O O . PHE A 1 81 ? -2.218 6.818 3.952 1.00 97.75 81 PHE A O 1
ATOM 658 N N . LYS A 1 82 ? -3.972 8.164 4.307 1.00 96.19 82 LYS A N 1
ATOM 659 C CA . LYS A 1 82 ? -3.465 9.251 3.453 1.00 96.19 82 LYS A CA 1
ATOM 660 C C . LYS A 1 82 ? -2.262 9.981 4.048 1.00 96.19 82 LYS A C 1
ATOM 662 O O . LYS A 1 82 ? -1.556 10.661 3.309 1.00 96.19 82 LYS A O 1
ATOM 667 N N . VAL A 1 83 ? -2.035 9.859 5.357 1.00 96.94 83 VAL A N 1
ATOM 668 C CA . VAL A 1 83 ? -0.837 10.379 6.033 1.00 96.94 83 VAL A CA 1
ATOM 669 C C . VAL A 1 83 ? 0.309 9.377 5.912 1.00 96.94 83 VAL A C 1
ATOM 671 O O . VAL A 1 83 ? 1.419 9.758 5.550 1.00 96.94 83 VAL A O 1
ATOM 674 N N . ASN A 1 84 ? 0.042 8.098 6.181 1.00 97.38 84 ASN A N 1
ATOM 675 C CA . ASN A 1 84 ? 1.013 7.022 6.020 1.00 97.38 84 ASN A CA 1
ATOM 676 C C . ASN A 1 84 ? 0.298 5.710 5.668 1.00 97.38 84 ASN A C 1
ATOM 678 O O . ASN A 1 84 ? -0.571 5.252 6.411 1.00 97.38 84 ASN A O 1
ATOM 682 N N . ASN A 1 85 ? 0.688 5.085 4.554 1.00 97.50 85 ASN A N 1
ATOM 683 C CA . ASN A 1 85 ? 0.065 3.846 4.082 1.00 97.50 85 ASN A CA 1
ATOM 684 C C . ASN A 1 85 ? 0.294 2.651 5.027 1.00 97.50 85 ASN A C 1
ATOM 686 O O . ASN A 1 85 ? -0.507 1.721 5.017 1.00 97.50 85 ASN A O 1
ATOM 690 N N . LEU A 1 86 ? 1.301 2.717 5.909 1.00 97.75 86 LEU A N 1
ATOM 691 C CA . LEU A 1 86 ? 1.569 1.704 6.935 1.00 97.75 86 LEU A CA 1
ATOM 692 C C . LEU A 1 86 ? 0.501 1.641 8.036 1.00 97.75 86 LEU A C 1
ATOM 694 O O . LEU A 1 86 ? 0.491 0.697 8.818 1.00 97.75 86 LEU A O 1
ATOM 698 N N . HIS A 1 87 ? -0.409 2.617 8.114 1.00 97.88 87 HIS A N 1
ATOM 699 C CA . HIS A 1 87 ? -1.537 2.556 9.048 1.00 97.88 87 HIS A CA 1
ATOM 700 C C . HIS A 1 87 ? -2.553 1.453 8.720 1.00 97.88 87 HIS A C 1
ATOM 702 O O . HIS A 1 87 ? -3.419 1.169 9.545 1.00 97.88 87 HIS A O 1
ATOM 708 N N . VAL A 1 88 ? -2.460 0.840 7.538 1.00 97.88 88 VAL A N 1
ATOM 709 C CA . VAL A 1 88 ? -3.330 -0.252 7.101 1.00 97.88 88 VAL A CA 1
ATOM 710 C C . VAL A 1 88 ? -2.493 -1.509 6.913 1.00 97.88 88 VAL A C 1
ATOM 712 O O . VAL A 1 88 ? -1.460 -1.488 6.247 1.00 97.88 88 VAL A O 1
ATOM 715 N N . MET A 1 89 ? -2.965 -2.621 7.471 1.00 97.81 89 MET A N 1
ATOM 716 C CA . MET A 1 89 ? -2.398 -3.936 7.193 1.00 97.81 89 MET A CA 1
ATOM 717 C C . MET A 1 89 ? -2.586 -4.271 5.709 1.00 97.81 89 MET A C 1
ATOM 719 O O . MET A 1 89 ? -3.710 -4.269 5.206 1.00 97.81 89 MET A O 1
ATOM 723 N N . GLY A 1 90 ? -1.501 -4.587 5.002 1.00 96.88 90 GLY A N 1
ATOM 724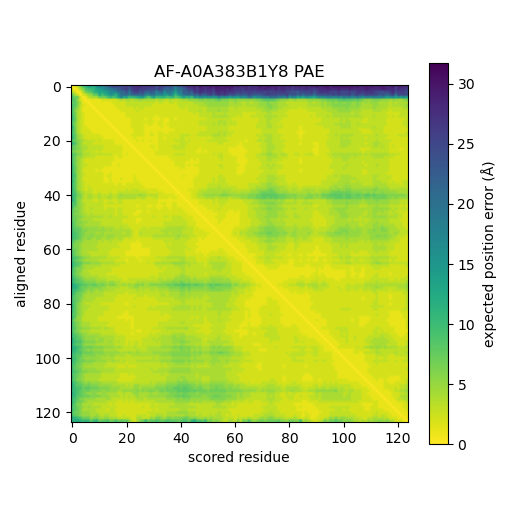 C CA . GLY A 1 90 ? -1.576 -4.974 3.595 1.00 96.88 90 GLY A CA 1
ATOM 725 C C . GLY A 1 90 ? -2.508 -6.174 3.406 1.00 96.88 90 GLY A C 1
ATOM 726 O O . GLY A 1 90 ? -2.429 -7.127 4.181 1.00 96.88 90 GLY A O 1
ATOM 727 N N . TYR A 1 91 ? -3.362 -6.121 2.377 1.00 97.38 91 TYR A N 1
ATOM 728 C CA . TYR A 1 91 ? -4.392 -7.133 2.083 1.00 97.38 91 TYR A CA 1
ATOM 729 C C . TYR A 1 91 ? -5.574 -7.204 3.071 1.00 97.38 91 TYR A C 1
ATOM 731 O O . TYR A 1 91 ? -6.372 -8.137 3.023 1.00 97.38 91 TYR A O 1
ATOM 739 N N . SER A 1 92 ? -5.767 -6.199 3.932 1.00 97.19 92 SER A N 1
ATOM 740 C CA . SER A 1 92 ? -6.973 -6.121 4.768 1.00 97.19 92 SER A CA 1
ATOM 741 C C . SER A 1 92 ? -8.262 -6.079 3.935 1.00 97.19 92 SER A C 1
ATOM 743 O O . SER A 1 92 ? -8.328 -5.381 2.918 1.00 97.19 92 SER A O 1
ATOM 745 N N . THR A 1 93 ? -9.318 -6.733 4.418 1.00 96.69 93 THR A N 1
ATOM 746 C CA . THR A 1 93 ? -10.671 -6.603 3.862 1.00 96.69 93 THR A CA 1
ATOM 747 C C . THR A 1 93 ? -11.283 -5.236 4.186 1.00 96.69 93 THR A C 1
ATOM 749 O O . THR A 1 93 ? -10.918 -4.589 5.169 1.00 96.69 93 THR A O 1
ATOM 752 N N . SER A 1 94 ? -12.215 -4.772 3.348 1.00 96.94 94 SER A N 1
ATOM 753 C CA . SER A 1 94 ? -12.927 -3.509 3.573 1.00 96.94 94 SER A CA 1
ATOM 754 C C . SER A 1 94 ? -13.832 -3.588 4.802 1.00 96.94 94 SER A C 1
ATOM 756 O O . SER A 1 94 ? -14.523 -4.589 4.996 1.00 96.94 94 SER A O 1
ATOM 758 N N . ILE A 1 95 ? -13.891 -2.506 5.577 1.00 96.75 95 ILE A N 1
ATOM 759 C CA . ILE A 1 95 ? -14.776 -2.371 6.735 1.00 96.75 95 ILE A CA 1
ATOM 760 C C . ILE A 1 95 ? -15.327 -0.944 6.818 1.00 96.75 95 ILE A C 1
ATOM 762 O O . ILE A 1 95 ? -14.597 0.018 6.587 1.00 96.75 95 ILE A O 1
ATOM 766 N N . ASP A 1 96 ? -16.608 -0.830 7.162 1.00 97.75 96 ASP A N 1
ATOM 767 C CA . ASP A 1 96 ? -17.294 0.413 7.522 1.00 97.75 96 ASP A CA 1
ATOM 768 C C . ASP A 1 96 ? -18.203 0.094 8.715 1.00 97.75 96 ASP A C 1
ATOM 770 O O . ASP A 1 96 ? -19.257 -0.521 8.550 1.00 97.75 96 ASP A O 1
ATOM 774 N N . ASP A 1 97 ? -17.714 0.356 9.929 1.00 97.12 97 ASP A N 1
ATOM 775 C CA . ASP A 1 97 ? -18.357 -0.107 11.162 1.00 97.12 97 ASP A CA 1
ATOM 776 C C . ASP A 1 97 ? -17.993 0.766 12.375 1.00 97.12 97 ASP A C 1
ATOM 778 O O . ASP A 1 97 ? -16.983 1.478 12.381 1.00 97.12 97 ASP A O 1
ATOM 782 N N . TYR A 1 98 ? -18.795 0.658 13.434 1.00 97.81 98 TYR A N 1
ATOM 783 C CA . TYR A 1 98 ? -18.544 1.243 14.747 1.00 97.81 98 TYR A CA 1
ATOM 784 C C . TYR A 1 98 ? -18.107 0.153 15.725 1.00 97.81 98 TYR A C 1
ATOM 786 O O . TYR A 1 98 ? -18.875 -0.743 16.068 1.00 97.81 98 TYR A O 1
ATOM 794 N N . LEU A 1 99 ? -16.875 0.254 16.225 1.00 97.19 99 LEU A N 1
ATOM 795 C CA . LEU A 1 99 ? -16.294 -0.751 17.114 1.00 97.19 99 LEU A CA 1
ATOM 796 C C . LEU A 1 99 ? -16.119 -0.213 18.542 1.00 97.19 99 LEU A C 1
ATOM 798 O O . LEU A 1 99 ? -15.579 0.884 18.720 1.00 97.19 99 LEU A O 1
ATOM 802 N N . PRO A 1 100 ? -16.500 -0.991 19.571 1.00 97.75 100 PRO A N 1
ATOM 803 C CA . PRO A 1 100 ? -16.016 -0.794 20.932 1.00 97.75 100 PRO A CA 1
ATOM 804 C C . PRO A 1 100 ? -14.481 -0.803 20.992 1.00 97.75 100 PRO A C 1
ATOM 806 O O . PRO A 1 100 ? -13.818 -1.475 20.198 1.00 97.75 100 PRO A O 1
ATOM 809 N N . LEU A 1 101 ? -13.901 -0.059 21.940 1.00 97.56 101 LEU A N 1
ATOM 810 C CA . LEU A 1 101 ? -12.446 0.103 22.036 1.00 97.56 101 LEU A CA 1
ATOM 811 C C . LEU A 1 101 ? -11.713 -1.230 22.258 1.00 97.56 101 LEU A C 1
ATOM 813 O O . LEU A 1 101 ? -10.634 -1.431 21.712 1.00 97.56 101 LEU A O 1
ATOM 817 N N . ASP A 1 102 ? -12.285 -2.135 23.043 1.00 98.06 102 ASP A N 1
ATOM 818 C CA . ASP A 1 102 ? -11.734 -3.461 23.318 1.00 98.06 102 ASP A CA 1
ATOM 819 C C . ASP A 1 102 ? -11.705 -4.358 22.072 1.00 98.06 102 ASP A C 1
ATOM 821 O O . ASP A 1 102 ? -10.733 -5.086 21.872 1.00 98.06 102 ASP A O 1
ATOM 825 N N . GLU A 1 103 ? -12.708 -4.269 21.196 1.00 98.00 103 GLU A N 1
ATOM 826 C CA . GLU A 1 103 ? -12.690 -4.955 19.897 1.00 98.00 103 GLU A CA 1
ATOM 827 C C . GLU A 1 103 ? -11.726 -4.296 18.907 1.00 98.00 103 GLU A C 1
ATOM 829 O O . GLU A 1 103 ? -11.019 -4.990 18.173 1.00 98.00 103 GLU A O 1
ATOM 834 N N . LEU A 1 104 ? -11.649 -2.962 18.906 1.00 97.50 104 LEU A N 1
ATOM 835 C CA . LEU A 1 104 ? -10.695 -2.230 18.076 1.00 97.50 104 LEU A CA 1
ATOM 836 C C . LEU A 1 104 ? -9.250 -2.577 18.451 1.00 97.50 104 LE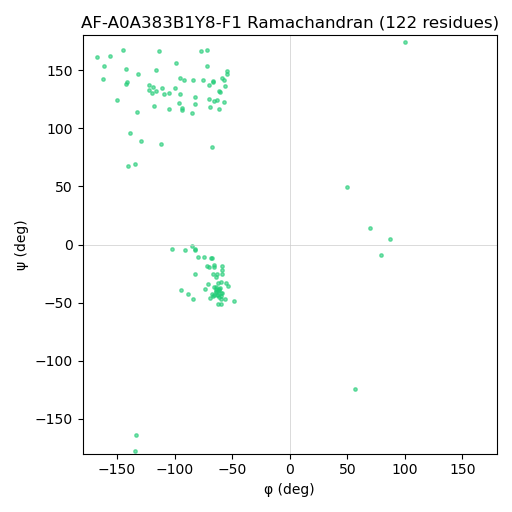U A C 1
ATOM 838 O O . LEU A 1 104 ? -8.438 -2.822 17.563 1.00 97.50 104 LEU A O 1
ATOM 842 N N . GLN A 1 105 ? -8.932 -2.660 19.746 1.00 97.38 105 GLN A N 1
ATOM 843 C CA . GLN A 1 105 ? -7.574 -2.947 20.215 1.00 97.38 105 GLN A CA 1
ATOM 844 C C . GLN A 1 105 ? -7.032 -4.291 19.724 1.00 97.38 105 GLN A C 1
ATOM 846 O O . GLN A 1 105 ? -5.846 -4.402 19.434 1.00 97.38 105 GLN A O 1
ATOM 851 N N . LYS A 1 106 ? -7.893 -5.297 19.539 1.00 96.94 106 LYS A N 1
ATOM 852 C CA . LYS A 1 106 ? -7.494 -6.600 18.975 1.00 96.94 106 LYS A CA 1
ATOM 853 C C . LYS A 1 106 ? -7.044 -6.511 17.512 1.00 96.94 106 LYS A C 1
ATOM 855 O O . LYS A 1 106 ? -6.421 -7.444 17.015 1.00 96.94 106 LYS A O 1
ATOM 860 N N . LYS A 1 107 ? -7.395 -5.424 16.817 1.00 96.44 107 LYS A N 1
ATOM 861 C CA . LYS A 1 107 ? -7.066 -5.163 15.408 1.00 96.44 107 LYS A CA 1
ATOM 862 C C . LYS A 1 107 ? -5.917 -4.163 15.238 1.00 96.44 107 LYS A C 1
ATOM 864 O O . LYS A 1 107 ? -5.527 -3.888 14.105 1.00 96.44 107 LYS A O 1
ATOM 869 N N . LEU A 1 108 ? -5.404 -3.592 16.329 1.00 97.00 108 LEU A N 1
ATOM 870 C CA . LEU A 1 108 ? -4.303 -2.633 16.305 1.00 97.00 108 LEU A CA 1
ATOM 871 C C . LEU A 1 108 ? -2.969 -3.343 16.545 1.00 97.00 108 LEU A C 1
ATOM 873 O O . LEU A 1 108 ? -2.866 -4.263 17.352 1.00 97.00 108 L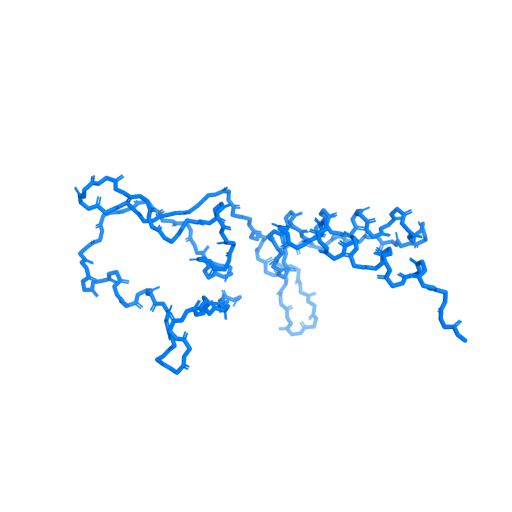EU A O 1
ATOM 877 N N . TYR A 1 109 ? -1.936 -2.875 15.849 1.00 97.50 109 TYR A N 1
ATOM 878 C CA . TYR A 1 109 ? -0.573 -3.380 15.972 1.00 97.50 109 TYR A CA 1
ATOM 879 C C . TYR A 1 109 ? 0.343 -2.251 16.436 1.00 97.50 109 TYR A C 1
ATOM 881 O O . TYR A 1 109 ? 0.342 -1.161 15.864 1.00 97.50 109 TYR A O 1
ATOM 889 N N . SER A 1 110 ? 1.145 -2.519 17.461 1.00 96.69 110 SER A N 1
ATOM 890 C CA . SER A 1 110 ? 2.147 -1.599 18.000 1.00 96.69 110 SER A CA 1
ATOM 891 C C . SER A 1 110 ? 3.369 -2.380 18.484 1.00 96.69 110 SER A C 1
ATOM 893 O O . SER A 1 110 ? 3.345 -3.611 18.562 1.00 96.69 110 SER A O 1
ATOM 895 N N . LYS A 1 111 ? 4.465 -1.671 18.767 1.00 96.00 111 LYS A N 1
ATOM 896 C CA . LYS A 1 111 ? 5.711 -2.275 19.241 1.00 96.00 111 LYS A CA 1
ATOM 897 C C . LYS A 1 111 ? 6.244 -1.497 20.443 1.00 96.00 111 LYS A C 1
ATOM 899 O O . LYS A 1 111 ? 6.621 -0.338 20.303 1.00 96.00 111 LYS A O 1
ATOM 904 N N . GLU A 1 112 ? 6.266 -2.123 21.619 1.00 95.62 112 GLU A N 1
ATOM 905 C CA . GLU A 1 112 ? 6.619 -1.444 22.880 1.00 95.62 112 GLU A CA 1
ATOM 906 C C . GLU A 1 112 ? 8.054 -0.893 22.894 1.00 95.62 112 GLU A C 1
ATOM 908 O O . GLU A 1 112 ? 8.307 0.160 23.472 1.00 95.62 112 GLU A O 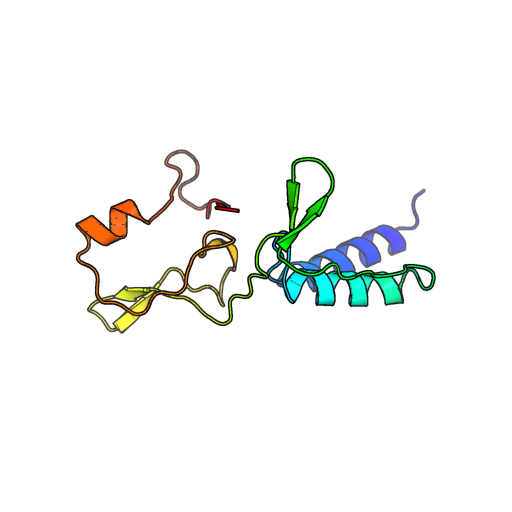1
ATOM 913 N N . ASP A 1 113 ? 8.992 -1.567 22.225 1.00 97.25 113 ASP A N 1
ATOM 914 C CA . ASP A 1 113 ? 10.392 -1.139 22.118 1.00 97.25 113 ASP A CA 1
ATOM 915 C C . ASP A 1 113 ? 10.616 -0.039 21.065 1.00 97.25 113 ASP A C 1
ATOM 917 O O . ASP A 1 113 ? 11.694 0.552 21.026 1.00 97.25 113 ASP A O 1
ATOM 921 N N . LEU A 1 114 ? 9.616 0.257 20.224 1.00 96.94 114 LEU A N 1
ATOM 922 C CA . LEU A 1 114 ? 9.654 1.305 19.199 1.00 96.94 114 LEU A CA 1
ATOM 923 C C . LEU A 1 114 ? 8.352 2.135 19.222 1.00 96.94 114 LEU A C 1
ATOM 925 O O . LEU A 1 114 ? 7.569 2.065 18.273 1.00 96.94 114 LEU A O 1
ATOM 929 N N . PRO A 1 115 ? 8.116 2.944 20.273 1.00 96.06 115 PRO A N 1
ATOM 930 C CA . PRO A 1 115 ? 6.832 3.618 20.502 1.00 96.06 115 PRO A CA 1
ATOM 931 C C . PRO A 1 115 ? 6.441 4.626 19.410 1.00 96.06 115 PRO A C 1
ATOM 933 O O . PRO A 1 115 ? 5.258 4.859 19.187 1.00 96.06 115 PRO A O 1
ATOM 936 N N . GLU A 1 116 ? 7.421 5.188 18.700 1.00 96.50 116 GLU A N 1
ATOM 937 C CA . GLU A 1 116 ? 7.201 6.159 17.617 1.00 96.50 116 GLU A CA 1
ATOM 938 C C . GLU A 1 116 ? 7.057 5.502 16.230 1.00 96.50 116 GLU A C 1
ATOM 940 O O . GLU A 1 116 ? 6.839 6.187 15.229 1.00 96.50 116 GLU A O 1
ATOM 945 N N . ALA A 1 117 ? 7.230 4.179 16.129 1.00 96.88 117 ALA A N 1
ATOM 946 C CA . ALA A 1 117 ? 7.197 3.470 14.855 1.00 96.88 117 ALA A CA 1
ATOM 947 C C . ALA A 1 117 ? 5.793 2.950 14.523 1.00 96.88 117 ALA A C 1
ATOM 949 O O . ALA A 1 117 ? 5.090 2.407 15.372 1.00 96.88 117 ALA A O 1
ATOM 950 N N . ILE A 1 118 ? 5.425 3.027 13.242 1.00 97.75 118 ILE A N 1
ATOM 951 C CA . ILE A 1 118 ? 4.248 2.338 12.702 1.00 97.75 118 ILE A CA 1
ATOM 952 C C . ILE A 1 118 ? 4.723 0.991 12.137 1.00 97.75 118 ILE A C 1
ATOM 954 O O . ILE A 1 118 ? 5.521 0.990 11.192 1.00 97.75 118 ILE A O 1
ATOM 958 N N . PRO A 1 119 ? 4.293 -0.155 12.695 1.00 97.38 119 PRO A N 1
ATOM 959 C CA . PRO A 1 119 ? 4.715 -1.458 12.199 1.00 97.38 119 PRO A CA 1
ATOM 960 C C . PRO A 1 119 ? 4.100 -1.749 10.825 1.00 97.38 119 PRO A C 1
ATOM 962 O O . PRO A 1 119 ? 2.912 -1.533 10.603 1.00 97.38 119 PRO A O 1
ATOM 965 N N . TYR A 1 120 ? 4.903 -2.292 9.909 1.00 96.94 120 TYR A N 1
ATOM 966 C CA . TYR A 1 120 ? 4.407 -2.840 8.646 1.00 96.94 120 TYR A CA 1
ATOM 967 C C . TYR A 1 120 ? 3.881 -4.263 8.868 1.00 96.94 120 TYR A C 1
ATOM 969 O O . TYR A 1 120 ? 4.631 -5.134 9.312 1.00 96.94 120 TYR A O 1
ATOM 977 N N . VAL A 1 121 ? 2.603 -4.493 8.560 1.00 96.88 121 VAL A N 1
ATOM 978 C CA . VAL A 1 121 ? 1.904 -5.775 8.753 1.00 96.88 121 VAL A CA 1
ATOM 979 C C . VAL A 1 121 ? 1.150 -6.144 7.474 1.00 96.88 121 VAL A C 1
ATOM 981 O O . VAL A 1 121 ? 0.662 -5.268 6.761 1.00 96.88 121 VAL A O 1
ATOM 984 N N . THR A 1 122 ? 1.044 -7.438 7.174 1.00 95.62 122 THR A N 1
ATOM 985 C CA . THR A 1 122 ? 0.434 -7.976 5.944 1.00 95.62 122 THR A CA 1
ATOM 986 C C . THR A 1 122 ? -0.353 -9.254 6.230 1.00 95.62 122 THR A C 1
ATOM 988 O O . THR A 1 122 ? 0.050 -10.015 7.107 1.00 95.62 122 THR A O 1
ATOM 991 N N . SER A 1 123 ? -1.395 -9.534 5.444 1.00 95.00 123 SER A N 1
ATOM 992 C CA . SER A 1 123 ? -2.198 -10.765 5.513 1.00 95.00 123 SER A CA 1
ATOM 993 C C . SER A 1 123 ? -2.570 -11.261 4.107 1.00 95.00 123 SER A C 1
ATOM 995 O O . SER A 1 123 ? -3.734 -11.174 3.721 1.00 95.00 123 SER A O 1
ATOM 997 N N . TYR A 1 124 ? -1.571 -11.703 3.334 1.00 91.06 124 TYR A N 1
ATOM 998 C CA . TYR A 1 124 ? -1.743 -12.221 1.966 1.00 91.06 124 TYR A CA 1
ATOM 999 C C . TYR A 1 124 ? -2.508 -13.542 1.903 1.00 91.06 124 TYR A C 1
ATOM 1001 O O . TYR A 1 124 ? -2.337 -14.360 2.837 1.00 91.06 124 TYR A O 1
#

Organism: NCBI:txid408172

Mean predicted aligned error: 3.73 Å

Radius of gyration: 18.51 Å; Cα contacts (8 Å, |Δi|>4): 107; chains: 1; bounding box: 53×39×46 Å

Secondary structure (DSSP, 8-state):
---HHHHHHHHHHHHHHTTS---SSSHHHHHHHHHHHTT-TT-------TT-EETTEEPPPPP------EE-TTS-EES-TTT-GGGS-BTPPP------HHHHHTT----TT-TT-----B--

Nearest PDB structures (foldseek):
  3k9t-assembly1_A  TM=9.801E-01  e=1.075E-07  Clostridium acetobutylicum

pLDDT: mean 95.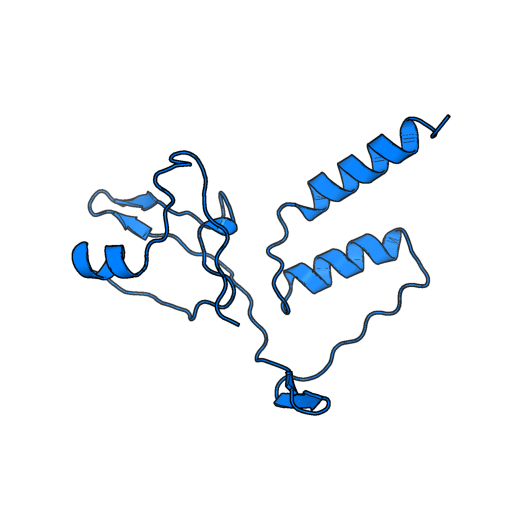89, std 7.05, range [48.97, 98.56]